Protein AF-A0A9D2GHW5-F1 (afdb_monomer_lite)

pLDDT: mean 94.81, std 5.02, range [63.78, 98.25]

Structure (mmCIF, N/CA/C/O backbone):
data_AF-A0A9D2GHW5-F1
#
_entry.id   AF-A0A9D2GHW5-F1
#
loop_
_atom_site.group_PDB
_atom_site.id
_atom_site.type_symbol
_atom_site.label_atom_id
_atom_site.label_alt_id
_atom_site.label_comp_id
_atom_site.label_asym_id
_atom_site.label_entity_id
_atom_site.label_seq_id
_atom_site.pdbx_PDB_ins_code
_atom_site.Cartn_x
_atom_site.Cartn_y
_atom_site.Cartn_z
_atom_site.occupancy
_atom_site.B_iso_or_equiv
_atom_site.auth_seq_id
_atom_site.auth_comp_id
_atom_site.auth_asym_id
_atom_site.auth_atom_id
_atom_site.pdbx_PDB_model_num
ATOM 1 N N . MET A 1 1 ? 5.624 12.736 -8.884 1.00 84.25 1 MET A N 1
ATOM 2 C CA . MET A 1 1 ? 4.945 12.029 -7.775 1.00 84.25 1 MET A CA 1
ATOM 3 C C . MET A 1 1 ? 3.468 12.170 -8.038 1.00 84.25 1 MET A C 1
ATOM 5 O O . MET A 1 1 ? 3.043 13.289 -8.288 1.00 84.25 1 MET A O 1
ATOM 9 N N . ILE A 1 2 ? 2.731 11.069 -8.071 1.00 92.44 2 ILE A N 1
ATOM 10 C CA . ILE A 1 2 ? 1.294 11.089 -8.346 1.00 92.44 2 ILE A CA 1
ATOM 11 C C . ILE A 1 2 ? 0.582 11.002 -7.001 1.00 92.44 2 ILE A C 1
ATOM 13 O O . ILE A 1 2 ? 0.911 10.135 -6.193 1.00 92.44 2 ILE A O 1
ATOM 17 N N . LYS A 1 3 ? -0.345 11.925 -6.749 1.00 94.56 3 LYS A N 1
ATOM 18 C CA . LYS A 1 3 ? -1.231 11.880 -5.585 1.00 94.56 3 LYS A CA 1
ATOM 19 C C . LYS A 1 3 ? -2.534 11.228 -6.022 1.00 94.56 3 LYS A C 1
ATOM 21 O O . LYS A 1 3 ? -3.117 11.658 -7.012 1.00 94.56 3 LYS A O 1
ATOM 26 N N . VAL A 1 4 ? -2.958 10.191 -5.314 1.00 94.19 4 VAL A N 1
ATOM 27 C CA . VAL A 1 4 ? -4.179 9.440 -5.610 1.00 94.19 4 VAL A CA 1
ATOM 28 C C . VAL A 1 4 ? -5.050 9.373 -4.368 1.00 94.19 4 VAL A C 1
ATOM 30 O O . VAL A 1 4 ? -4.551 9.148 -3.267 1.00 94.19 4 VAL A O 1
ATOM 33 N N . ASN A 1 5 ? -6.353 9.551 -4.558 1.00 95.38 5 ASN A N 1
ATOM 34 C CA . ASN A 1 5 ? -7.350 9.270 -3.535 1.00 95.38 5 ASN A CA 1
ATOM 35 C C . ASN A 1 5 ? -7.905 7.881 -3.817 1.00 95.38 5 ASN A C 1
ATOM 37 O O . ASN A 1 5 ? -8.595 7.674 -4.815 1.00 95.38 5 ASN A O 1
ATOM 41 N N . ILE A 1 6 ? -7.540 6.916 -2.981 1.00 96.38 6 ILE A N 1
ATOM 42 C CA . ILE A 1 6 ? -7.922 5.526 -3.193 1.00 96.38 6 ILE A CA 1
ATOM 43 C C . ILE A 1 6 ? -9.307 5.312 -2.595 1.00 96.38 6 ILE A C 1
ATOM 45 O O . ILE A 1 6 ? -9.504 5.547 -1.405 1.00 96.38 6 ILE A O 1
ATOM 49 N N . LEU A 1 7 ? -10.234 4.859 -3.441 1.00 96.56 7 LEU A N 1
ATOM 50 C CA . LEU A 1 7 ? -11.603 4.457 -3.081 1.00 96.56 7 LEU A CA 1
ATOM 51 C C . LEU A 1 7 ? -11.826 2.943 -3.232 1.00 96.56 7 LEU A C 1
ATOM 53 O O . LEU A 1 7 ? -12.785 2.391 -2.711 1.00 96.56 7 LEU A O 1
ATOM 57 N N . ASN A 1 8 ? -10.937 2.264 -3.962 1.00 96.62 8 ASN A N 1
ATOM 58 C CA . ASN A 1 8 ? -10.913 0.814 -4.120 1.00 96.62 8 ASN A CA 1
ATOM 59 C C . ASN A 1 8 ? -9.468 0.336 -3.948 1.00 96.62 8 ASN A C 1
ATOM 61 O O . ASN A 1 8 ? -8.699 0.277 -4.914 1.00 96.62 8 ASN A O 1
ATOM 65 N N . LEU A 1 9 ? -9.086 0.046 -2.703 1.00 97.00 9 LEU A N 1
ATOM 66 C CA . LEU A 1 9 ? -7.715 -0.338 -2.384 1.00 97.00 9 LEU A CA 1
ATOM 67 C C . LEU A 1 9 ? -7.333 -1.694 -2.986 1.00 97.00 9 LEU A C 1
ATOM 69 O O . LEU A 1 9 ? -6.249 -1.809 -3.550 1.00 97.00 9 LEU A O 1
ATOM 73 N N . ASN A 1 10 ? -8.224 -2.687 -2.952 1.00 96.88 10 ASN A N 1
ATOM 74 C CA . ASN A 1 10 ? -7.946 -4.012 -3.512 1.00 96.88 10 ASN A CA 1
ATOM 75 C C . ASN A 1 10 ? -7.654 -3.932 -5.025 1.00 96.88 10 ASN A C 1
ATOM 77 O O . ASN A 1 10 ? -6.631 -4.422 -5.508 1.00 96.88 10 ASN A O 1
ATOM 81 N N . GLY A 1 11 ? -8.499 -3.216 -5.775 1.00 97.88 11 GLY A N 1
ATOM 82 C CA . GLY A 1 11 ? -8.277 -2.974 -7.202 1.00 97.88 11 GLY A CA 1
ATOM 83 C C . GLY A 1 11 ? -6.952 -2.258 -7.475 1.00 97.88 11 GLY A C 1
ATOM 84 O O . GLY A 1 11 ? -6.209 -2.652 -8.375 1.00 97.88 11 GLY A O 1
ATOM 85 N N . PHE A 1 12 ? -6.614 -1.256 -6.661 1.00 96.94 12 PHE A N 1
ATOM 86 C CA . PHE A 1 12 ? -5.331 -0.565 -6.754 1.00 96.94 12 PHE A CA 1
ATOM 87 C C . PHE A 1 12 ? -4.144 -1.507 -6.507 1.00 96.94 12 PHE A C 1
ATOM 89 O O . PHE A 1 12 ? -3.246 -1.588 -7.345 1.00 96.94 12 PHE A O 1
ATOM 96 N N . LEU A 1 13 ? -4.139 -2.256 -5.402 1.00 97.38 13 LEU A N 1
ATOM 97 C CA . LEU A 1 13 ? -3.049 -3.169 -5.048 1.00 97.38 13 LEU A CA 1
ATOM 98 C C . LEU A 1 13 ? -2.864 -4.279 -6.088 1.00 97.38 13 LEU A C 1
ATOM 100 O O . LEU A 1 13 ? -1.727 -4.628 -6.416 1.00 97.38 13 LEU A O 1
ATOM 104 N N . LYS A 1 14 ? -3.957 -4.772 -6.684 1.00 98.25 14 LYS A N 1
ATOM 105 C CA . LYS A 1 14 ? -3.906 -5.712 -7.811 1.00 98.25 14 LYS A CA 1
ATOM 106 C C . LYS A 1 14 ? -3.119 -5.141 -8.994 1.00 98.25 14 LYS A C 1
ATOM 108 O O . LYS A 1 14 ? -2.255 -5.836 -9.524 1.00 98.25 14 LYS A O 1
ATOM 113 N N . VAL A 1 15 ? -3.361 -3.883 -9.372 1.00 96.44 15 VAL A N 1
ATOM 114 C CA . VAL A 1 15 ? -2.609 -3.200 -10.444 1.00 96.44 15 VAL A CA 1
ATOM 115 C C . VAL A 1 15 ? -1.143 -3.006 -10.051 1.00 96.44 15 VAL A C 1
ATOM 117 O O . VAL A 1 15 ? -0.249 -3.315 -10.835 1.00 96.44 15 VAL A O 1
ATOM 120 N N . ILE A 1 16 ? -0.876 -2.562 -8.819 1.00 95.69 16 ILE A N 1
ATOM 121 C CA . ILE A 1 16 ? 0.492 -2.392 -8.307 1.00 95.69 16 ILE A CA 1
ATOM 122 C C . ILE A 1 16 ? 1.291 -3.700 -8.373 1.00 95.69 16 ILE A C 1
ATOM 124 O O . ILE A 1 16 ? 2.468 -3.692 -8.737 1.00 95.69 16 ILE A O 1
ATOM 128 N N . ASN A 1 17 ? 0.663 -4.832 -8.055 1.00 97.31 17 ASN A N 1
ATOM 129 C CA . ASN A 1 17 ? 1.313 -6.142 -8.064 1.00 97.31 17 ASN A CA 1
ATOM 130 C C . ASN A 1 17 ? 1.613 -6.668 -9.481 1.00 97.31 17 ASN A C 1
ATOM 132 O O . ASN A 1 17 ? 2.497 -7.517 -9.630 1.00 97.31 17 ASN A O 1
ATOM 136 N N . GLN A 1 18 ? 0.936 -6.137 -10.507 1.00 97.00 18 GLN A N 1
ATOM 137 C CA . GLN A 1 18 ? 1.193 -6.429 -11.923 1.00 97.00 18 GLN A CA 1
ATOM 138 C C . GLN A 1 18 ? 2.325 -5.581 -12.521 1.00 97.00 18 GLN A C 1
ATOM 140 O O . GLN A 1 18 ? 2.818 -5.899 -13.601 1.00 97.00 18 GLN A O 1
ATOM 145 N N . CYS A 1 19 ? 2.773 -4.516 -11.848 1.00 95.19 19 CYS A N 1
ATOM 146 C CA . CYS A 1 19 ? 3.913 -3.738 -12.324 1.00 95.19 19 CYS A CA 1
ATOM 147 C C . CYS A 1 19 ? 5.201 -4.585 -12.343 1.00 95.19 19 CYS A C 1
ATOM 149 O O . CYS A 1 19 ? 5.529 -5.282 -11.377 1.00 95.19 19 CYS A O 1
ATOM 151 N N . HIS A 1 20 ? 5.969 -4.478 -13.433 1.00 93.06 20 HIS A N 1
ATOM 152 C CA . HIS A 1 20 ? 7.308 -5.069 -13.525 1.00 93.06 20 HIS A CA 1
ATOM 153 C C . HIS A 1 20 ? 8.285 -4.379 -12.561 1.00 93.06 20 HIS A C 1
ATOM 155 O O . HIS A 1 20 ? 9.022 -5.044 -11.832 1.00 93.06 20 HIS A O 1
ATOM 161 N N . GLY A 1 21 ? 8.245 -3.045 -12.534 1.00 93.25 21 GLY A N 1
ATOM 162 C CA . GLY A 1 21 ? 9.082 -2.208 -11.686 1.00 93.25 21 GLY A CA 1
ATOM 163 C C . GLY A 1 21 ? 8.515 -1.956 -10.287 1.00 93.25 21 GLY A C 1
ATOM 164 O O . GLY A 1 21 ? 7.431 -2.413 -9.912 1.00 93.25 21 GLY A O 1
ATOM 165 N N . ARG A 1 22 ? 9.274 -1.198 -9.491 1.00 95.56 22 ARG A N 1
ATOM 166 C CA . ARG A 1 22 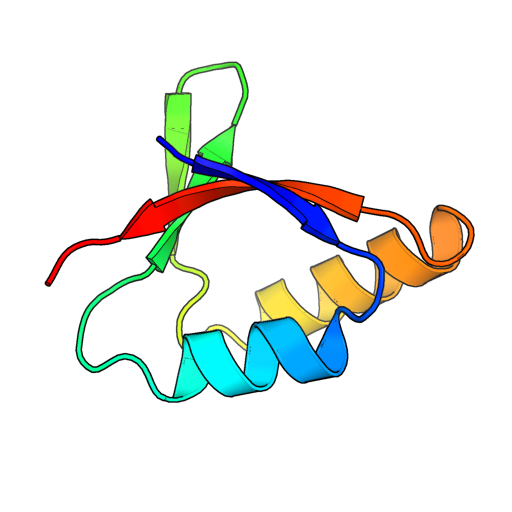? 8.879 -0.830 -8.126 1.00 95.56 22 ARG A CA 1
ATOM 167 C C . ARG A 1 22 ? 7.924 0.354 -8.151 1.00 95.56 22 ARG A C 1
ATOM 169 O O . ARG A 1 22 ? 8.214 1.387 -8.758 1.00 95.56 22 ARG A O 1
ATOM 176 N N . VAL A 1 23 ? 6.845 0.241 -7.391 1.00 96.31 23 VAL A N 1
ATOM 177 C CA . VAL A 1 23 ? 6.013 1.380 -7.016 1.00 96.31 23 VAL A CA 1
ATOM 178 C C . VAL A 1 23 ? 6.328 1.739 -5.576 1.00 96.31 23 VAL A C 1
ATOM 180 O O . VAL A 1 23 ? 6.230 0.910 -4.673 1.00 96.31 23 VAL A O 1
ATOM 183 N N . MET A 1 24 ? 6.755 2.981 -5.368 1.00 97.25 24 MET A N 1
ATOM 184 C CA . MET A 1 24 ? 7.141 3.489 -4.058 1.00 97.25 24 MET A CA 1
ATOM 185 C C . MET A 1 24 ? 6.045 4.401 -3.521 1.00 97.25 24 MET A C 1
ATOM 187 O O . MET A 1 24 ? 5.701 5.386 -4.176 1.00 97.25 24 MET A O 1
ATOM 191 N N . MET A 1 25 ? 5.554 4.128 -2.316 1.00 96.25 25 MET A N 1
ATOM 192 C CA . MET A 1 25 ? 4.860 5.127 -1.506 1.00 96.25 25 MET A CA 1
ATOM 193 C C . MET A 1 25 ? 5.857 6.171 -1.017 1.00 96.25 25 MET A C 1
ATOM 195 O O . MET A 1 25 ? 6.981 5.825 -0.650 1.00 96.25 25 MET A O 1
ATOM 199 N N . VAL A 1 26 ? 5.447 7.436 -1.021 1.00 96.06 26 V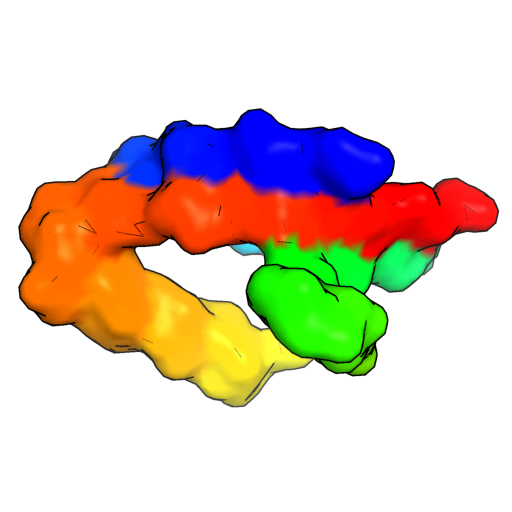AL A N 1
ATOM 200 C CA . VAL A 1 26 ? 6.265 8.577 -0.609 1.00 96.06 26 VAL A CA 1
ATOM 201 C C . VAL A 1 26 ? 5.581 9.285 0.557 1.00 96.06 26 VAL A C 1
ATOM 203 O O . VAL A 1 26 ? 4.437 9.715 0.422 1.00 96.06 26 VAL A O 1
ATOM 206 N N . SER A 1 27 ? 6.267 9.393 1.695 1.00 92.31 27 SER A N 1
ATOM 207 C CA . SER A 1 27 ? 5.774 10.150 2.852 1.00 92.31 27 SER A CA 1
ATOM 208 C C . SER A 1 27 ? 5.915 11.666 2.630 1.00 92.31 27 SER A C 1
ATOM 210 O O . SER A 1 27 ? 6.674 12.080 1.744 1.00 92.31 27 SER A O 1
ATOM 212 N N . PRO A 1 28 ? 5.236 12.517 3.423 1.00 89.81 28 PRO A N 1
ATOM 213 C CA . PRO A 1 28 ? 5.424 13.971 3.373 1.00 89.81 28 PRO A CA 1
ATOM 214 C C . PRO A 1 28 ? 6.888 14.403 3.565 1.00 89.81 28 PRO A C 1
ATOM 216 O O . PRO A 1 28 ? 7.340 15.350 2.931 1.00 89.81 28 PRO A O 1
ATOM 219 N N . GLU A 1 29 ? 7.652 13.654 4.363 1.00 93.88 29 GLU A N 1
ATOM 220 C CA . GLU A 1 29 ? 9.083 13.866 4.631 1.00 93.88 29 GLU A CA 1
ATOM 221 C C . GLU A 1 29 ? 9.989 13.305 3.517 1.00 93.88 29 GLU A C 1
ATOM 223 O O . GLU A 1 29 ? 11.213 13.310 3.630 1.00 93.88 29 GLU A O 1
ATOM 228 N N . GLY A 1 30 ? 9.407 12.767 2.441 1.00 92.00 30 GLY A N 1
ATOM 229 C CA . GLY A 1 30 ? 10.131 12.246 1.282 1.00 92.00 30 GLY A CA 1
ATOM 230 C C . GLY A 1 30 ? 10.662 10.818 1.435 1.00 92.00 30 GLY A C 1
ATOM 231 O O . GLY A 1 30 ? 11.337 10.327 0.520 1.00 92.00 30 GLY A O 1
ATOM 232 N N . ARG A 1 31 ? 10.348 10.117 2.536 1.00 94.75 31 ARG A N 1
ATOM 233 C CA . ARG A 1 31 ? 10.726 8.704 2.715 1.00 94.75 31 ARG A CA 1
ATOM 234 C C . ARG A 1 31 ? 10.002 7.842 1.687 1.00 94.75 31 ARG A C 1
ATOM 236 O O . ARG A 1 31 ? 8.826 8.060 1.415 1.00 94.75 31 ARG A O 1
ATOM 243 N N . LYS A 1 32 ? 10.703 6.857 1.121 1.00 95.75 32 LYS A N 1
ATOM 244 C CA . LYS A 1 32 ? 10.175 5.987 0.061 1.00 95.75 32 LYS A CA 1
ATOM 245 C C . LYS A 1 32 ? 10.100 4.547 0.537 1.00 95.75 32 LYS A C 1
ATOM 247 O O . LYS A 1 32 ? 11.119 3.985 0.928 1.00 95.75 32 LYS A O 1
ATOM 252 N N . ILE A 1 33 ? 8.928 3.933 0.426 1.00 96.19 33 ILE A N 1
ATOM 253 C CA . ILE A 1 33 ? 8.710 2.530 0.791 1.00 96.19 33 ILE A CA 1
ATOM 254 C C . ILE A 1 33 ? 8.146 1.792 -0.420 1.00 96.19 33 ILE A C 1
ATOM 256 O O . ILE A 1 33 ? 7.167 2.236 -1.013 1.00 96.19 33 ILE A O 1
ATOM 260 N N . ASN A 1 34 ? 8.779 0.684 -0.813 1.00 96.62 34 ASN A N 1
ATOM 261 C CA . ASN A 1 34 ? 8.276 -0.144 -1.907 1.00 96.62 34 ASN A CA 1
ATOM 262 C C . ASN A 1 34 ? 6.981 -0.832 -1.476 1.00 96.62 34 ASN A C 1
ATOM 264 O O . ASN A 1 34 ? 6.960 -1.476 -0.427 1.00 96.62 34 ASN A O 1
ATOM 268 N N . ILE A 1 35 ? 5.948 -0.739 -2.308 1.00 96.94 35 ILE A N 1
ATOM 269 C CA . ILE A 1 35 ? 4.669 -1.417 -2.091 1.00 96.94 35 ILE A CA 1
ATOM 270 C C . ILE A 1 35 ? 4.422 -2.566 -3.065 1.00 96.94 35 ILE A C 1
ATOM 272 O O . ILE A 1 35 ? 3.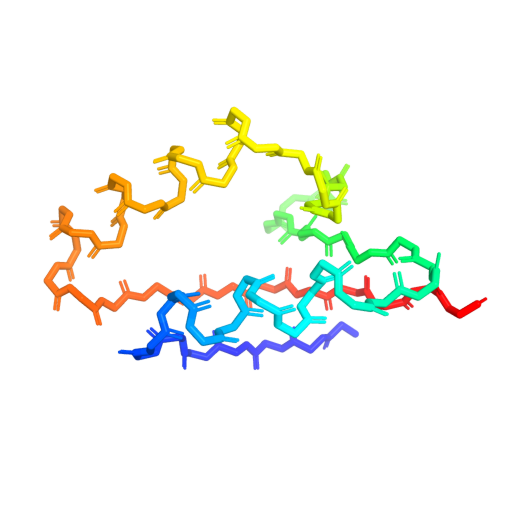548 -3.382 -2.799 1.00 96.94 35 ILE A O 1
ATOM 276 N N . THR A 1 36 ? 5.191 -2.701 -4.149 1.00 97.62 36 THR A N 1
ATOM 277 C CA . THR A 1 36 ? 5.019 -3.799 -5.113 1.00 97.62 36 THR A CA 1
ATOM 278 C C . THR A 1 36 ? 5.276 -5.150 -4.447 1.00 97.62 36 THR A C 1
ATOM 280 O O . THR A 1 36 ? 6.395 -5.409 -3.998 1.00 97.62 36 THR A O 1
ATOM 283 N N . ARG A 1 37 ? 4.252 -6.016 -4.399 1.00 97.25 37 ARG A N 1
ATOM 284 C CA . ARG A 1 37 ? 4.289 -7.378 -3.829 1.00 97.25 37 ARG A CA 1
ATOM 285 C C . ARG A 1 37 ? 4.784 -7.449 -2.375 1.00 97.25 37 ARG A C 1
ATOM 287 O O . ARG A 1 37 ? 5.300 -8.472 -1.931 1.00 97.25 37 ARG A O 1
ATOM 294 N N . ARG A 1 38 ? 4.653 -6.361 -1.609 1.00 97.56 38 ARG A N 1
ATOM 295 C CA . ARG A 1 38 ? 5.026 -6.302 -0.185 1.00 97.56 38 ARG A CA 1
ATOM 296 C C . ARG A 1 38 ? 3.797 -6.568 0.681 1.00 97.56 38 ARG A C 1
ATOM 298 O O . ARG A 1 38 ? 3.301 -5.660 1.334 1.00 97.56 38 ARG A O 1
ATOM 305 N N . TYR A 1 39 ? 3.317 -7.811 0.678 1.00 97.19 39 TYR A N 1
ATOM 306 C CA . TYR A 1 39 ? 2.004 -8.178 1.230 1.00 97.19 39 TYR A CA 1
ATOM 307 C C . TYR A 1 39 ? 1.793 -7.782 2.697 1.00 97.19 39 TYR A C 1
ATOM 309 O O . TYR A 1 39 ? 0.756 -7.230 3.017 1.00 97.19 39 TYR A O 1
ATOM 317 N N . LEU A 1 40 ? 2.795 -7.925 3.573 1.00 97.25 40 LEU A N 1
ATOM 318 C CA . LEU A 1 40 ? 2.667 -7.470 4.969 1.00 97.25 40 LEU A CA 1
ATOM 319 C C . LEU A 1 40 ? 2.374 -5.965 5.084 1.00 97.25 40 LEU A C 1
ATOM 321 O O . LEU A 1 40 ? 1.582 -5.548 5.918 1.00 97.25 40 LEU A O 1
ATOM 325 N N . LEU A 1 41 ? 2.997 -5.152 4.227 1.00 96.75 41 LEU A N 1
ATOM 326 C CA . LEU A 1 41 ? 2.721 -3.718 4.166 1.00 96.75 41 LEU A CA 1
ATOM 327 C C . LEU A 1 41 ? 1.356 -3.442 3.524 1.00 96.75 41 LEU A C 1
ATOM 329 O O . LEU A 1 41 ? 0.670 -2.521 3.942 1.00 96.75 41 LEU A O 1
ATOM 333 N N . GLN A 1 42 ? 0.965 -4.228 2.520 1.00 97.75 42 GLN A N 1
ATOM 334 C CA . GLN A 1 42 ? -0.343 -4.106 1.876 1.00 97.75 42 GLN A CA 1
ATOM 335 C C . GLN A 1 42 ? -1.487 -4.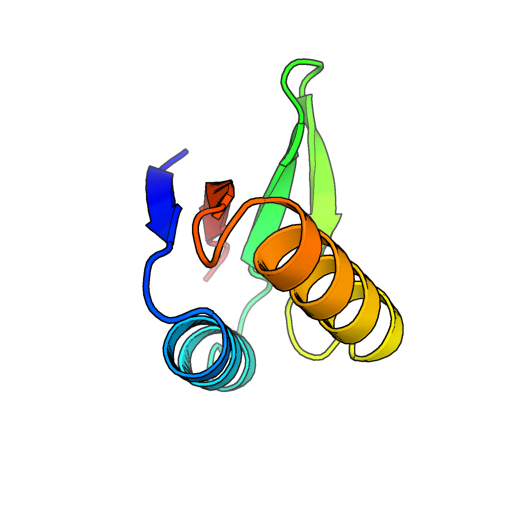415 2.851 1.00 97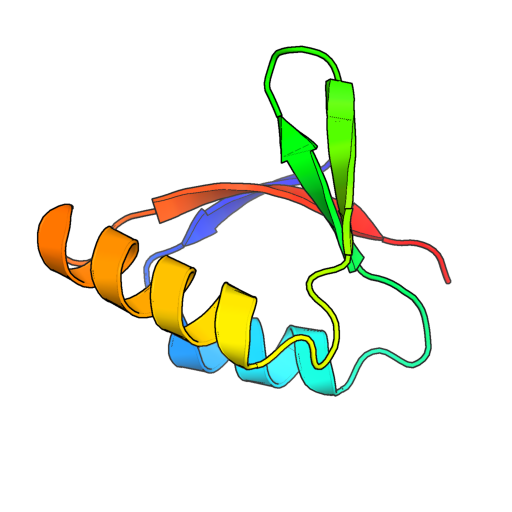.75 42 GLN A C 1
ATOM 337 O O . GLN A 1 42 ? -2.430 -3.637 2.901 1.00 97.75 42 GLN A O 1
ATOM 342 N N . ASN A 1 43 ? -1.349 -5.437 3.698 1.00 97.94 43 ASN A N 1
ATOM 343 C CA . ASN A 1 43 ? -2.324 -5.751 4.746 1.00 97.94 43 ASN A CA 1
ATOM 344 C C . ASN A 1 43 ? -2.472 -4.596 5.752 1.00 97.94 43 ASN A C 1
ATOM 346 O O . ASN A 1 43 ? -3.570 -4.288 6.203 1.00 97.94 43 ASN A O 1
ATOM 350 N N . GLU A 1 44 ? -1.372 -3.915 6.092 1.00 96.75 44 GLU A N 1
ATOM 351 C CA . GLU A 1 44 ? -1.442 -2.729 6.952 1.00 96.75 44 GLU A CA 1
ATOM 352 C C . GLU A 1 44 ? -2.135 -1.550 6.247 1.00 96.75 44 GLU A C 1
ATOM 354 O O . GLU A 1 44 ? -2.875 -0.801 6.881 1.00 96.75 44 GLU A O 1
ATOM 359 N N . LEU A 1 45 ? -1.960 -1.397 4.929 1.00 96.31 45 LEU A N 1
ATOM 360 C CA . LEU A 1 45 ? -2.711 -0.406 4.149 1.00 96.31 45 LEU A CA 1
ATOM 361 C C . LEU A 1 45 ? -4.205 -0.735 4.091 1.00 96.31 45 LEU A C 1
ATOM 363 O O . LEU A 1 45 ? -5.016 0.186 4.135 1.00 96.31 45 LEU A O 1
ATOM 367 N N . GLU A 1 46 ? -4.565 -2.016 4.007 1.00 97.50 46 GLU A N 1
ATOM 368 C CA . GLU A 1 46 ? -5.956 -2.480 4.069 1.00 97.50 46 GLU A CA 1
ATOM 369 C C . GLU A 1 46 ? -6.590 -2.127 5.411 1.00 97.50 46 GLU A C 1
ATOM 371 O O . GLU A 1 46 ? -7.623 -1.458 5.435 1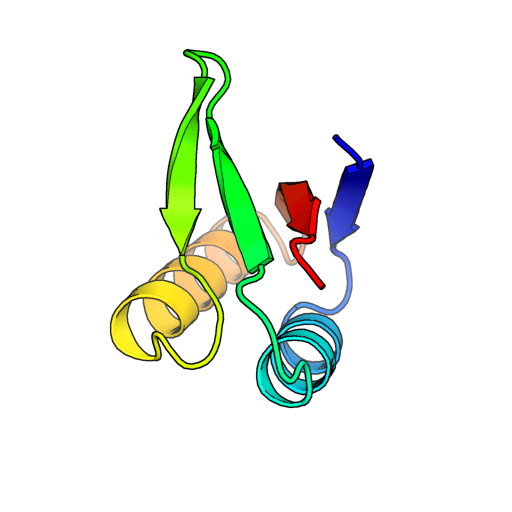.00 97.50 46 GLU A O 1
ATOM 376 N N . ARG A 1 47 ? -5.902 -2.429 6.516 1.00 97.31 47 ARG A N 1
ATOM 377 C CA . ARG A 1 47 ? -6.339 -2.047 7.864 1.00 97.31 47 ARG A CA 1
ATOM 378 C C . ARG A 1 47 ? -6.557 -0.534 7.988 1.00 97.31 47 ARG A C 1
ATOM 380 O O . ARG A 1 47 ? -7.601 -0.091 8.453 1.00 97.31 47 ARG A O 1
ATOM 387 N N . GLN A 1 48 ? -5.611 0.276 7.505 1.00 96.06 48 GLN A N 1
ATOM 388 C CA . GLN A 1 48 ? -5.733 1.740 7.532 1.00 96.06 48 GLN A CA 1
ATOM 389 C C . GLN A 1 48 ? -6.861 2.273 6.643 1.00 96.06 48 GLN A C 1
ATOM 391 O O . GLN A 1 48 ? -7.450 3.309 6.949 1.00 96.06 48 GLN A O 1
ATOM 396 N N . PHE A 1 49 ? -7.134 1.615 5.518 1.00 97.38 49 PHE A N 1
ATOM 397 C CA . PHE A 1 49 ? -8.216 1.987 4.613 1.00 97.38 49 PHE A CA 1
ATOM 398 C C . PHE A 1 49 ? -9.584 1.735 5.253 1.00 97.38 49 PHE A C 1
ATOM 400 O O . PHE A 1 49 ? -10.446 2.613 5.187 1.00 97.38 49 PHE A O 1
ATOM 407 N N . GLU A 1 50 ? -9.754 0.600 5.931 1.00 96.00 50 GLU A N 1
ATOM 408 C CA . GLU A 1 50 ? -10.960 0.281 6.703 1.00 96.00 50 GLU A CA 1
ATOM 409 C C . GLU A 1 50 ? -11.164 1.268 7.862 1.00 96.00 50 GLU A C 1
ATOM 411 O O . GLU A 1 50 ? -12.231 1.874 7.976 1.00 96.00 50 GLU A O 1
ATOM 416 N N . GLU A 1 51 ? -10.119 1.527 8.658 1.00 96.69 51 GLU A N 1
ATOM 417 C CA . GLU A 1 51 ? -10.153 2.480 9.782 1.00 96.69 51 GLU A CA 1
ATOM 418 C C . GLU A 1 51 ? -10.518 3.912 9.356 1.00 96.69 51 GLU A C 1
ATOM 420 O O . GLU A 1 51 ? -11.073 4.681 10.141 1.00 96.69 51 GLU A O 1
ATOM 425 N N . ARG A 1 52 ? -10.221 4.285 8.106 1.00 94.38 52 ARG A N 1
ATOM 426 C CA . ARG A 1 52 ? -10.497 5.616 7.540 1.00 94.38 52 ARG A CA 1
ATOM 427 C C . ARG A 1 52 ? -11.816 5.698 6.770 1.00 94.38 52 ARG A C 1
ATOM 429 O O . ARG A 1 52 ? -12.052 6.696 6.092 1.00 94.38 52 ARG A O 1
ATOM 436 N N . GLY A 1 53 ? -12.675 4.681 6.862 1.00 94.31 53 GLY A N 1
ATOM 437 C CA . GLY A 1 53 ? -13.982 4.679 6.203 1.00 94.31 53 GLY A CA 1
ATOM 438 C C . GLY A 1 53 ? -13.897 4.441 4.696 1.00 94.31 53 GLY A C 1
ATOM 439 O O . GLY A 1 53 ? -14.625 5.070 3.932 1.00 94.31 53 GLY A O 1
ATOM 440 N N . ASN A 1 54 ? -13.010 3.538 4.267 1.00 93.56 54 ASN A N 1
ATOM 441 C CA . ASN A 1 54 ? -12.777 3.179 2.864 1.00 93.56 54 ASN A CA 1
ATOM 442 C C . ASN A 1 54 ? -12.246 4.341 2.007 1.00 93.56 54 ASN A C 1
ATOM 444 O O . ASN A 1 54 ? -12.619 4.519 0.844 1.00 93.56 54 ASN A O 1
ATOM 448 N N . PHE A 1 55 ? -11.338 5.127 2.587 1.00 94.31 55 PHE A N 1
ATOM 449 C CA . PHE A 1 55 ? -10.664 6.234 1.919 1.00 94.31 55 PHE A CA 1
ATOM 450 C C . PHE A 1 55 ? -9.197 6.321 2.346 1.00 94.31 55 PHE A C 1
ATOM 452 O O . PHE A 1 55 ? -8.889 6.439 3.533 1.00 94.31 55 PHE A O 1
ATOM 459 N N . LEU A 1 56 ? -8.271 6.314 1.381 1.00 95.31 56 LEU A N 1
ATOM 460 C CA . LEU A 1 56 ? -6.840 6.440 1.675 1.00 95.31 56 LEU A CA 1
ATOM 461 C C . LEU A 1 56 ? -6.119 7.324 0.640 1.00 95.31 56 LEU A C 1
ATOM 463 O O . LEU A 1 56 ? -5.938 6.910 -0.508 1.00 95.31 56 LEU A O 1
ATOM 467 N N . PRO A 1 57 ? -5.685 8.542 1.011 1.00 95.19 57 PRO A N 1
ATOM 468 C CA . PRO A 1 57 ? -4.873 9.381 0.143 1.00 95.19 57 PRO A CA 1
ATOM 469 C C . PRO A 1 57 ? -3.417 8.903 0.173 1.00 95.19 57 PRO A C 1
ATOM 471 O O . PRO A 1 57 ? -2.799 8.834 1.235 1.00 95.19 57 PRO A O 1
ATOM 474 N N . LEU A 1 58 ? -2.845 8.604 -0.993 1.00 95.25 58 LEU A N 1
ATOM 475 C CA . LEU A 1 58 ? -1.461 8.151 -1.128 1.00 95.25 58 LEU A CA 1
ATOM 476 C C . LEU A 1 58 ? -0.688 9.006 -2.130 1.00 95.25 58 LEU A C 1
ATOM 478 O O . LEU A 1 58 ? -1.207 9.439 -3.158 1.00 95.25 58 LEU A O 1
ATOM 482 N N . SER A 1 59 ? 0.599 9.205 -1.850 1.00 96.88 59 SER A N 1
ATOM 483 C CA . SER A 1 59 ? 1.561 9.719 -2.823 1.00 96.88 59 SER A CA 1
ATOM 484 C C . SER A 1 59 ? 2.431 8.572 -3.311 1.00 96.88 59 SER A C 1
ATOM 486 O O . SER A 1 59 ? 3.095 7.916 -2.511 1.00 96.88 59 SER A O 1
ATOM 488 N N . VAL A 1 60 ? 2.445 8.327 -4.620 1.00 95.56 60 VAL A N 1
ATOM 489 C CA . VAL A 1 60 ? 3.203 7.228 -5.224 1.00 95.56 60 VAL A CA 1
ATOM 490 C C . VAL A 1 60 ? 4.163 7.705 -6.307 1.00 95.56 60 VAL A C 1
ATOM 492 O O . VAL A 1 60 ? 3.984 8.744 -6.957 1.00 95.56 60 VAL A O 1
ATOM 495 N N . ARG A 1 61 ? 5.229 6.932 -6.504 1.00 95.56 61 ARG A N 1
ATOM 496 C CA . ARG A 1 61 ? 6.193 7.115 -7.585 1.00 95.56 61 ARG A CA 1
ATOM 497 C C . ARG A 1 61 ? 6.474 5.776 -8.251 1.00 95.56 61 ARG A C 1
ATOM 499 O O . ARG A 1 61 ? 6.873 4.824 -7.586 1.00 95.56 61 ARG A O 1
ATOM 506 N N . PHE A 1 62 ? 6.283 5.749 -9.562 1.00 89.88 62 PHE A N 1
ATOM 507 C CA . PHE A 1 62 ? 6.566 4.607 -10.417 1.00 89.88 62 PHE A CA 1
ATOM 508 C C . PHE A 1 62 ? 8.010 4.692 -10.904 1.00 89.88 62 PHE A C 1
ATOM 510 O O . PHE A 1 62 ? 8.480 5.771 -11.273 1.00 89.88 62 PHE A O 1
ATOM 517 N N . PHE A 1 63 ? 8.699 3.560 -10.884 1.00 78.19 63 PHE A N 1
ATOM 518 C CA . PHE A 1 63 ? 9.995 3.377 -11.518 1.00 78.19 63 PHE A CA 1
ATOM 519 C C . PHE A 1 63 ? 9.811 2.227 -12.506 1.00 78.19 63 PHE A C 1
ATOM 521 O O . PHE A 1 63 ? 9.576 1.100 -12.066 1.00 78.19 63 PHE A O 1
ATOM 528 N N . GLN A 1 64 ? 9.790 2.552 -13.801 1.00 63.78 64 GLN A N 1
ATOM 529 C CA . GLN A 1 64 ? 9.800 1.565 -14.882 1.00 63.78 64 GLN A CA 1
ATOM 530 C C . GLN A 1 64 ? 11.216 1.036 -15.077 1.00 63.78 64 GLN A C 1
ATOM 532 O O . GLN A 1 64 ? 12.158 1.847 -14.913 1.00 63.78 64 GLN A O 1
#

Radius of gyration: 11.03 Å; chains: 1; bounding box: 25×22×25 Å

Foldseek 3Di:
DDKDKFQDLVVVLVVLQPDPFWKWWADPVGDTDTSHVPVVVSVVVVVVCVVVVSIDITDIDTDD

Sequence (64 aa):
MIKVNILNLNGFLKVINQCHGRVMMVSPEGRKINITRRYLLQNELERQFEERGNFLPLSVRFFQ

Organism: NCBI:txid2838634

Secondary structure (DSSP, 8-state):
-EEEEES-HHHHHHHHHH-SS-EEEE-TT--EEE-TT-HHHHHHHHHHHHHTTS-EEEEEEE--